Protein AF-X1HAH1-F1 (afdb_monomer_lite)

pLDDT: mean 91.0, std 7.07, range [55.69, 97.94]

Structure (mmCIF, N/CA/C/O backbone):
data_AF-X1HAH1-F1
#
_entry.id   AF-X1HAH1-F1
#
loop_
_atom_site.group_PDB
_atom_site.id
_atom_site.type_symbol
_atom_site.label_atom_id
_atom_site.label_alt_id
_atom_site.label_comp_id
_atom_site.label_asym_id
_atom_site.label_entity_id
_atom_site.label_seq_id
_atom_site.pdbx_PDB_ins_code
_atom_site.Cartn_x
_atom_site.Cartn_y
_atom_site.Cartn_z
_atom_site.occupancy
_atom_site.B_iso_or_equiv
_atom_site.auth_seq_id
_atom_site.auth_comp_id
_atom_site.auth_asym_id
_atom_site.auth_atom_id
_atom_site.pdbx_PDB_model_num
ATOM 1 N N . ILE A 1 1 ? 8.954 17.324 -6.593 1.00 55.69 1 ILE A N 1
ATOM 2 C CA . ILE A 1 1 ? 8.876 16.887 -8.010 1.00 55.69 1 ILE A CA 1
ATOM 3 C C . ILE A 1 1 ? 10.291 16.547 -8.449 1.00 55.69 1 ILE A C 1
ATOM 5 O O . ILE A 1 1 ? 11.176 17.357 -8.204 1.00 55.69 1 ILE A O 1
ATOM 9 N N . ASP A 1 2 ? 10.508 15.362 -9.018 1.00 76.88 2 ASP A N 1
ATOM 10 C CA . ASP A 1 2 ? 11.816 14.942 -9.536 1.00 76.88 2 ASP A CA 1
ATOM 11 C C . ASP A 1 2 ? 12.153 15.734 -10.814 1.00 76.88 2 ASP A C 1
ATOM 13 O O . ASP A 1 2 ? 11.406 15.699 -11.796 1.00 76.88 2 ASP A O 1
ATOM 17 N N . LEU A 1 3 ? 13.247 16.500 -10.778 1.00 85.75 3 LEU A N 1
ATOM 18 C CA . LEU A 1 3 ? 13.648 17.396 -11.869 1.00 85.75 3 LEU A CA 1
ATOM 19 C C . LEU A 1 3 ? 14.076 16.631 -13.127 1.00 85.75 3 LEU A C 1
ATOM 21 O O . LEU A 1 3 ? 13.817 17.092 -14.240 1.00 85.75 3 LEU A O 1
ATOM 25 N N . ILE A 1 4 ? 14.696 15.463 -12.957 1.00 85.19 4 ILE A N 1
ATOM 26 C CA . ILE A 1 4 ? 15.194 14.632 -14.054 1.00 85.19 4 ILE A CA 1
ATOM 27 C C . ILE A 1 4 ? 14.008 13.978 -14.761 1.00 85.19 4 ILE A C 1
ATOM 29 O O . ILE A 1 4 ? 13.881 14.078 -15.983 1.00 85.19 4 ILE A O 1
ATOM 33 N N . ALA A 1 5 ? 13.083 13.391 -13.999 1.00 84.69 5 ALA A N 1
ATOM 34 C CA . ALA A 1 5 ? 11.843 12.852 -14.549 1.00 84.69 5 ALA A CA 1
ATOM 35 C C . ALA A 1 5 ? 11.039 13.944 -15.277 1.00 84.69 5 ALA A C 1
ATOM 37 O O . ALA A 1 5 ? 10.565 13.736 -16.395 1.00 84.69 5 ALA A O 1
ATOM 38 N N . GLY A 1 6 ? 10.952 15.143 -14.688 1.00 88.94 6 GLY A N 1
ATOM 39 C CA . GLY A 1 6 ? 10.300 16.297 -15.306 1.00 88.94 6 GLY A CA 1
ATOM 40 C C . GLY A 1 6 ? 10.924 16.708 -16.645 1.00 88.94 6 GLY A C 1
ATOM 41 O O . GLY A 1 6 ? 10.192 17.049 -17.576 1.00 88.94 6 GLY A O 1
ATOM 42 N N . ALA A 1 7 ? 12.253 16.645 -16.776 1.00 93.56 7 ALA A N 1
ATOM 43 C CA . ALA A 1 7 ? 12.943 16.929 -18.033 1.00 93.56 7 ALA A CA 1
ATOM 44 C C . ALA A 1 7 ? 12.584 15.911 -19.127 1.00 93.56 7 ALA A C 1
ATOM 46 O O . ALA A 1 7 ? 12.219 16.313 -20.230 1.00 93.56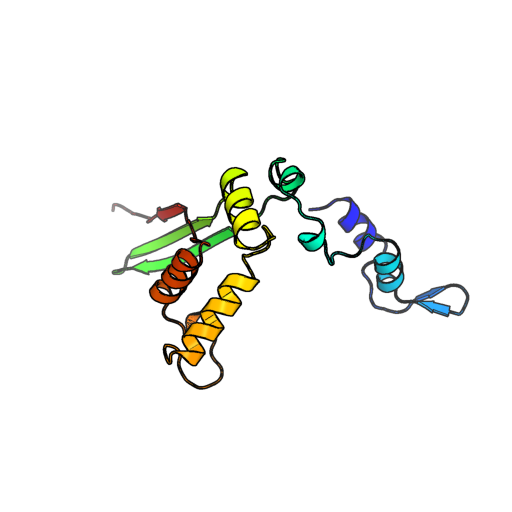 7 ALA A O 1
ATOM 47 N N . PHE A 1 8 ? 12.601 14.607 -18.824 1.00 92.94 8 PHE A N 1
ATOM 48 C CA . PHE A 1 8 ? 12.214 13.568 -19.788 1.00 92.94 8 PHE A CA 1
ATOM 49 C C . PHE A 1 8 ? 10.765 13.708 -20.258 1.00 92.94 8 PHE A C 1
ATOM 51 O O . PHE A 1 8 ? 10.491 13.599 -21.455 1.00 92.94 8 PHE A O 1
ATOM 58 N N . VAL A 1 9 ? 9.846 14.021 -19.341 1.00 92.00 9 VAL A N 1
ATOM 59 C CA . VAL A 1 9 ? 8.446 14.300 -19.686 1.00 92.00 9 VAL A CA 1
ATOM 60 C C . VAL A 1 9 ? 8.355 15.495 -20.637 1.00 92.00 9 VAL A C 1
ATOM 62 O O . VAL A 1 9 ? 7.726 15.386 -21.688 1.00 92.00 9 VAL A O 1
ATOM 65 N N . LYS A 1 10 ? 9.023 16.614 -20.319 1.00 94.94 10 LYS A N 1
ATOM 66 C CA . LYS A 1 10 ? 9.019 17.825 -21.161 1.00 94.94 10 LYS A CA 1
ATOM 67 C C . LYS A 1 10 ? 9.643 17.606 -22.540 1.00 94.94 10 LYS A C 1
ATOM 69 O O . LYS A 1 10 ? 9.200 18.221 -23.501 1.00 94.94 10 LYS A O 1
ATOM 74 N N . MET A 1 11 ? 10.631 16.720 -22.647 1.00 94.31 11 MET A N 1
ATOM 75 C CA . MET A 1 11 ? 11.241 16.325 -23.921 1.00 94.31 11 MET A CA 1
ATOM 76 C C . MET A 1 11 ? 10.383 15.334 -24.731 1.00 94.31 11 MET A C 1
ATOM 78 O O . MET A 1 11 ? 10.777 14.944 -25.825 1.00 94.31 11 MET A O 1
ATOM 82 N N . GLY A 1 12 ? 9.224 14.906 -24.218 1.00 95.00 12 GLY A N 1
ATOM 83 C CA . GLY A 1 12 ? 8.310 13.996 -24.913 1.00 95.00 12 GLY A CA 1
ATOM 84 C C . GLY A 1 12 ? 8.624 12.509 -24.732 1.00 95.00 12 GLY A C 1
ATOM 85 O O . GLY A 1 12 ? 7.908 11.672 -25.280 1.00 95.00 12 GLY A O 1
ATOM 86 N N . PHE A 1 13 ? 9.624 12.152 -23.919 1.00 95.56 13 PHE A N 1
ATOM 87 C CA . PHE A 1 13 ? 9.992 10.753 -23.662 1.00 95.56 13 PHE A CA 1
ATOM 88 C C . PHE A 1 13 ? 8.957 9.984 -22.835 1.00 95.56 13 PHE A C 1
ATOM 90 O O . PHE A 1 13 ? 9.015 8.765 -22.777 1.00 95.56 13 PHE A O 1
ATOM 97 N N . ALA A 1 14 ? 7.981 10.665 -22.231 1.00 93.81 14 ALA A N 1
ATOM 98 C CA . ALA A 1 14 ? 6.855 10.013 -21.563 1.00 93.81 14 ALA A CA 1
ATOM 99 C C . ALA A 1 14 ? 5.694 9.649 -22.514 1.00 93.81 14 ALA A C 1
ATOM 101 O O . ALA A 1 14 ? 4.683 9.104 -22.076 1.00 93.81 14 ALA A O 1
ATOM 102 N N . SER A 1 15 ? 5.797 9.976 -23.807 1.00 96.12 15 SER A N 1
ATOM 103 C CA . SER A 1 15 ? 4.736 9.721 -24.785 1.00 96.12 15 SER A CA 1
ATOM 104 C C . SER A 1 15 ? 4.696 8.255 -25.218 1.00 96.12 15 SER A C 1
ATOM 106 O O . SER A 1 15 ? 5.711 7.691 -25.626 1.00 96.12 15 SER A O 1
ATOM 108 N N . SER A 1 16 ? 3.493 7.675 -25.234 1.00 96.56 16 SER A N 1
ATOM 109 C CA . SER A 1 16 ? 3.202 6.384 -25.872 1.00 96.56 16 SER A CA 1
ATOM 110 C C . SER A 1 16 ? 2.842 6.502 -27.358 1.00 96.56 16 SER A C 1
ATOM 112 O O . SER A 1 16 ? 2.688 5.490 -28.037 1.00 96.56 16 SER A O 1
ATOM 114 N N . LYS A 1 17 ? 2.698 7.723 -27.894 1.00 97.69 17 LYS A N 1
ATOM 115 C CA . LYS A 1 17 ? 2.373 7.932 -29.311 1.00 97.69 17 LYS A CA 1
ATOM 116 C C . LYS A 1 17 ? 3.605 7.653 -30.180 1.00 97.69 17 LYS A C 1
ATOM 118 O O . LYS A 1 17 ? 4.629 8.305 -29.956 1.00 97.69 17 LYS A O 1
ATOM 123 N N . PRO A 1 18 ? 3.515 6.757 -31.182 1.00 97.25 18 PRO A N 1
ATOM 124 C CA . PRO A 1 18 ? 4.636 6.475 -32.067 1.00 97.25 18 PRO A CA 1
ATOM 125 C C . PRO A 1 18 ? 5.060 7.704 -32.874 1.00 97.25 18 PRO A C 1
ATOM 127 O O . PRO A 1 18 ? 4.229 8.375 -33.489 1.00 97.25 18 PRO A O 1
ATOM 130 N N . ILE A 1 19 ? 6.364 7.955 -32.919 1.00 97.19 19 ILE A N 1
ATOM 131 C CA . ILE A 1 19 ? 6.998 8.951 -33.785 1.00 97.19 19 ILE A CA 1
ATOM 132 C C . ILE A 1 19 ? 7.830 8.247 -34.854 1.00 97.19 19 ILE A C 1
ATOM 134 O O . ILE A 1 19 ? 8.228 7.095 -34.684 1.00 97.19 19 ILE A O 1
ATOM 138 N N . ASP A 1 20 ? 8.060 8.922 -35.978 1.00 97.50 20 ASP A N 1
ATOM 139 C CA . ASP A 1 20 ? 8.979 8.423 -36.997 1.00 97.50 20 ASP A CA 1
ATOM 140 C C . ASP A 1 20 ? 10.419 8.776 -36.618 1.00 97.50 20 ASP A C 1
ATOM 142 O O . ASP A 1 20 ? 10.745 9.946 -36.414 1.00 97.50 20 ASP A O 1
ATOM 146 N N . VAL A 1 21 ? 11.274 7.762 -36.521 1.00 95.75 21 VAL A N 1
ATOM 147 C CA . VAL A 1 21 ? 12.713 7.924 -36.340 1.00 95.75 21 VAL A CA 1
ATOM 148 C C . VAL A 1 21 ? 13.401 7.175 -37.471 1.00 95.75 21 VAL A C 1
ATOM 150 O O . VAL A 1 21 ? 13.607 5.966 -37.395 1.00 95.75 21 VAL A O 1
ATOM 153 N N . LYS A 1 22 ? 13.755 7.904 -38.536 1.00 95.12 22 LYS A N 1
ATOM 154 C CA . LYS A 1 22 ? 14.421 7.356 -39.733 1.00 95.12 22 LYS A CA 1
ATOM 155 C C . LYS A 1 22 ? 13.611 6.231 -40.406 1.00 95.12 22 LYS A C 1
ATOM 157 O O . LYS A 1 22 ? 14.171 5.204 -40.776 1.00 95.12 22 LYS A O 1
ATOM 162 N N . GLY A 1 23 ? 12.297 6.411 -40.546 1.00 96.12 23 GLY A N 1
ATOM 163 C CA . GLY A 1 23 ? 11.390 5.448 -41.179 1.00 96.12 23 GLY A CA 1
ATOM 164 C C . GLY A 1 23 ? 10.906 4.322 -40.261 1.00 96.12 23 GLY A C 1
ATOM 165 O O . GLY A 1 23 ? 10.121 3.479 -40.692 1.00 96.12 23 GLY A O 1
ATOM 166 N N . VAL A 1 24 ? 11.343 4.297 -38.997 1.00 97.38 24 VAL A N 1
ATOM 167 C CA . VAL A 1 24 ? 10.886 3.330 -37.992 1.00 97.38 24 VAL A CA 1
ATOM 168 C C . VAL A 1 24 ? 9.951 4.024 -37.009 1.00 97.38 24 VAL A C 1
ATOM 170 O O . VAL A 1 24 ? 10.288 5.063 -36.441 1.00 97.38 24 VAL A O 1
ATOM 173 N N . LYS A 1 25 ? 8.769 3.443 -36.785 1.00 97.62 25 LYS A N 1
ATOM 174 C CA . LYS A 1 25 ? 7.823 3.919 -35.770 1.00 97.62 25 LYS A CA 1
ATOM 175 C C . LYS A 1 25 ? 8.272 3.464 -34.385 1.00 97.62 25 LYS A C 1
ATOM 177 O O . LYS A 1 25 ? 8.359 2.267 -34.134 1.00 97.62 25 LYS A O 1
ATOM 182 N N . VAL A 1 26 ? 8.526 4.414 -33.490 1.00 97.19 26 VAL A N 1
ATOM 183 C CA . VAL A 1 26 ? 8.987 4.153 -32.119 1.00 97.19 26 VAL A CA 1
ATOM 184 C C . VAL A 1 26 ? 8.162 4.977 -31.139 1.00 97.19 26 VAL A C 1
ATOM 186 O O . VAL A 1 26 ? 7.966 6.172 -31.360 1.00 97.19 26 VAL A O 1
ATOM 189 N N . ALA A 1 27 ? 7.688 4.371 -30.050 1.00 97.94 27 ALA A N 1
ATOM 190 C CA . ALA A 1 27 ? 7.117 5.122 -28.937 1.00 97.94 27 ALA A CA 1
ATOM 191 C C . ALA A 1 27 ? 8.258 5.624 -28.027 1.00 97.94 27 ALA A C 1
ATOM 193 O O . ALA A 1 27 ? 9.055 4.811 -27.553 1.00 97.94 27 ALA A O 1
ATOM 194 N N . PRO A 1 28 ? 8.376 6.941 -27.765 1.00 97.06 28 PRO A N 1
ATOM 195 C CA . PRO A 1 28 ? 9.461 7.484 -26.943 1.00 97.06 28 PRO A CA 1
ATOM 196 C C . PRO A 1 28 ? 9.579 6.855 -25.548 1.00 97.06 28 PRO A C 1
ATOM 198 O O . PRO A 1 28 ? 10.693 6.678 -25.049 1.00 97.06 28 PRO A O 1
ATOM 201 N N . ILE A 1 29 ? 8.449 6.466 -24.948 1.00 95.25 29 ILE A N 1
ATOM 202 C CA . ILE A 1 29 ? 8.426 5.782 -23.651 1.00 95.25 29 ILE A CA 1
ATOM 203 C C . ILE A 1 29 ? 9.165 4.443 -23.675 1.00 95.25 29 ILE A C 1
ATOM 205 O O . ILE A 1 29 ? 9.878 4.138 -22.723 1.00 95.25 29 ILE A O 1
ATOM 209 N N . ASP A 1 30 ? 9.092 3.680 -24.766 1.00 95.00 30 ASP A N 1
ATOM 210 C CA . ASP A 1 30 ? 9.762 2.378 -24.860 1.00 95.00 30 ASP A CA 1
ATOM 211 C C . ASP A 1 30 ? 11.285 2.545 -24.855 1.00 95.00 30 ASP A C 1
ATOM 213 O O . ASP A 1 30 ? 12.010 1.778 -24.217 1.00 95.00 30 ASP A O 1
ATOM 217 N N . VAL A 1 31 ? 11.776 3.601 -25.513 1.00 93.75 31 VAL A N 1
ATOM 218 C CA . VAL A 1 31 ? 13.199 3.962 -25.501 1.00 93.75 31 VAL A CA 1
ATOM 219 C C . VAL A 1 31 ? 13.628 4.360 -24.096 1.00 93.75 31 VAL A C 1
ATOM 221 O O . VAL A 1 31 ? 14.625 3.841 -23.596 1.00 93.75 31 VAL A O 1
ATOM 224 N N . LEU A 1 32 ? 12.871 5.242 -23.434 1.00 92.50 32 LEU A N 1
ATOM 225 C CA . LEU A 1 32 ? 13.187 5.668 -22.071 1.00 92.50 32 LEU A CA 1
ATOM 226 C C . LEU A 1 32 ? 13.231 4.471 -21.116 1.00 92.50 32 LEU A C 1
ATOM 228 O O . LEU A 1 32 ? 14.213 4.305 -20.394 1.00 92.50 32 LEU A O 1
ATOM 232 N N . MET A 1 33 ? 12.216 3.605 -21.158 1.00 90.81 33 MET A N 1
ATOM 233 C CA . MET A 1 33 ? 12.136 2.415 -20.309 1.00 90.81 33 MET A CA 1
ATOM 234 C C . MET A 1 33 ? 13.279 1.428 -20.568 1.00 90.81 33 MET A C 1
ATOM 236 O O . MET A 1 33 ? 13.678 0.707 -19.655 1.00 90.81 33 MET A O 1
ATOM 240 N N . LYS A 1 34 ? 13.858 1.407 -21.775 1.00 91.06 34 LYS A N 1
ATOM 241 C CA . LYS A 1 34 ? 15.041 0.589 -22.073 1.00 91.06 34 LYS A CA 1
ATOM 242 C C . LYS A 1 34 ? 16.345 1.175 -21.522 1.00 91.06 34 LYS A C 1
ATOM 244 O O . LYS A 1 34 ? 17.275 0.413 -21.268 1.00 91.06 34 LYS A O 1
ATOM 249 N N . LEU A 1 35 ? 16.418 2.496 -21.359 1.00 89.94 35 LEU A N 1
ATOM 250 C CA . LEU A 1 35 ? 17.607 3.206 -20.878 1.00 89.94 35 LEU A CA 1
ATOM 251 C C . LEU A 1 35 ? 17.665 3.316 -19.350 1.00 89.94 35 LEU A C 1
ATOM 253 O O . LEU A 1 35 ? 18.754 3.323 -18.780 1.00 89.94 35 LEU A O 1
ATOM 257 N N . VAL A 1 36 ? 16.515 3.428 -18.681 1.00 86.62 36 VAL A N 1
ATOM 258 C CA . VAL A 1 36 ? 16.461 3.556 -17.218 1.00 86.62 36 VAL A CA 1
ATOM 259 C C . VAL A 1 36 ? 16.604 2.203 -16.525 1.00 86.62 36 VAL A C 1
ATOM 261 O O . VAL A 1 36 ? 16.245 1.153 -17.063 1.00 86.62 36 VAL A O 1
ATOM 264 N N . ARG A 1 37 ? 17.095 2.225 -15.278 1.00 82.06 37 ARG A N 1
ATOM 265 C CA . ARG A 1 37 ? 17.076 1.041 -14.414 1.00 82.06 37 ARG A CA 1
ATOM 266 C C . ARG A 1 37 ? 15.628 0.580 -14.247 1.00 82.06 37 ARG A C 1
ATOM 268 O O . ARG A 1 37 ? 14.777 1.353 -13.813 1.00 82.06 37 ARG A O 1
ATOM 275 N N . GLN A 1 38 ? 15.371 -0.685 -14.565 1.00 78.69 38 GLN A N 1
ATOM 276 C CA . GLN A 1 38 ? 14.057 -1.285 -14.371 1.00 78.69 38 GLN A CA 1
ATOM 277 C C . GLN A 1 38 ? 13.683 -1.247 -12.880 1.00 78.69 38 GLN A C 1
ATOM 279 O O . GLN A 1 38 ? 14.524 -1.578 -12.040 1.00 78.69 38 GLN A O 1
ATOM 284 N N . PRO A 1 39 ? 12.449 -0.845 -12.528 1.00 71.06 39 PRO A N 1
ATOM 285 C CA . PRO A 1 39 ? 12.036 -0.673 -11.135 1.00 71.06 39 PRO A CA 1
ATOM 286 C C . PRO A 1 39 ? 11.741 -1.999 -10.413 1.00 71.06 39 PRO A C 1
ATOM 288 O O . PRO A 1 39 ? 11.227 -1.981 -9.297 1.00 71.06 39 PRO A O 1
ATOM 291 N N . VAL A 1 40 ? 12.032 -3.141 -11.038 1.00 69.94 40 VAL A N 1
ATOM 292 C CA . VAL A 1 40 ? 11.757 -4.476 -10.498 1.00 69.94 40 VAL A CA 1
ATOM 293 C C . VAL A 1 40 ? 12.919 -4.979 -9.639 1.00 69.94 40 VAL A C 1
ATOM 295 O O . VAL A 1 40 ? 14.041 -4.481 -9.724 1.00 69.94 40 VAL A O 1
ATOM 298 N N . ASP A 1 41 ? 12.630 -5.962 -8.789 1.00 75.06 41 ASP A N 1
ATOM 299 C CA . ASP A 1 41 ? 13.613 -6.773 -8.061 1.00 75.06 41 ASP A CA 1
ATOM 300 C C . ASP A 1 41 ? 14.482 -6.055 -7.023 1.00 75.06 41 ASP A C 1
ATOM 302 O O . ASP A 1 41 ? 15.347 -6.673 -6.405 1.00 75.06 41 ASP A O 1
ATOM 306 N N . THR A 1 42 ? 14.237 -4.773 -6.737 1.00 75.38 42 THR A N 1
ATOM 307 C CA . THR A 1 42 ? 15.015 -4.055 -5.712 1.00 75.38 42 THR A CA 1
ATOM 308 C C . THR A 1 42 ? 14.915 -4.721 -4.341 1.00 75.38 42 THR A C 1
ATOM 310 O O . THR A 1 42 ? 15.895 -4.728 -3.600 1.00 75.38 42 THR A O 1
ATOM 313 N N . PHE A 1 43 ? 13.774 -5.343 -4.033 1.00 79.56 43 PHE A N 1
ATOM 314 C CA . PHE A 1 43 ? 13.574 -6.086 -2.790 1.00 79.56 43 PHE A CA 1
ATOM 315 C C . PHE A 1 43 ? 14.413 -7.376 -2.714 1.00 79.56 43 PHE A C 1
ATOM 317 O O . PHE A 1 43 ? 14.800 -7.768 -1.620 1.00 79.56 43 PHE A O 1
ATOM 324 N N . PHE A 1 44 ? 14.766 -8.001 -3.847 1.00 82.38 44 PHE A N 1
ATOM 325 C CA . PHE A 1 44 ? 15.676 -9.158 -3.874 1.00 82.38 44 PHE A CA 1
ATOM 326 C C . PHE A 1 44 ? 17.133 -8.774 -3.591 1.00 82.38 44 PHE A C 1
ATOM 328 O O . PHE A 1 44 ? 17.948 -9.635 -3.273 1.00 82.38 44 PHE A O 1
ATOM 335 N N . THR A 1 45 ? 17.472 -7.488 -3.717 1.00 85.56 45 THR A N 1
ATOM 336 C CA . THR A 1 45 ? 18.829 -6.977 -3.463 1.00 85.56 45 THR A CA 1
ATOM 337 C C . THR A 1 45 ? 19.022 -6.433 -2.047 1.00 85.56 45 THR A C 1
ATOM 339 O O . THR A 1 45 ? 20.111 -5.967 -1.711 1.00 85.56 45 THR A O 1
ATOM 342 N N . GLU A 1 46 ? 17.981 -6.470 -1.212 1.00 89.25 46 GLU A N 1
ATOM 343 C CA . GLU A 1 46 ? 18.073 -6.053 0.184 1.00 89.25 46 GLU A CA 1
ATOM 344 C C . GLU A 1 46 ? 18.953 -7.024 0.986 1.00 89.25 46 GLU A C 1
ATOM 346 O O . GLU A 1 46 ? 18.899 -8.239 0.824 1.00 89.25 46 GLU A O 1
ATOM 351 N N . THR A 1 47 ? 19.766 -6.475 1.884 1.00 91.50 47 THR A N 1
ATOM 352 C CA . THR A 1 47 ? 20.573 -7.217 2.856 1.00 91.50 47 THR A CA 1
ATOM 353 C C . THR A 1 47 ? 20.452 -6.553 4.223 1.00 91.50 47 THR A C 1
ATOM 355 O O . THR A 1 47 ? 20.094 -5.377 4.320 1.00 91.50 47 THR A O 1
ATOM 358 N N . GLU A 1 48 ? 20.837 -7.241 5.302 1.00 92.50 48 GLU A N 1
ATOM 359 C CA . GLU A 1 48 ? 20.895 -6.586 6.619 1.00 92.50 48 GLU A CA 1
ATOM 360 C C . GLU A 1 48 ? 21.781 -5.331 6.614 1.00 92.50 48 GLU A C 1
ATOM 362 O O . GLU A 1 48 ? 21.482 -4.372 7.323 1.00 92.50 48 GLU A O 1
ATOM 367 N N . ALA A 1 49 ? 22.874 -5.331 5.844 1.00 91.75 49 ALA A N 1
ATOM 368 C CA . ALA A 1 49 ? 23.787 -4.196 5.765 1.00 91.75 49 ALA A CA 1
ATOM 369 C C . ALA A 1 49 ? 23.127 -2.991 5.085 1.00 91.75 49 ALA A C 1
ATOM 371 O O . ALA A 1 49 ? 23.216 -1.880 5.599 1.00 91.75 49 ALA A O 1
ATOM 372 N N . THR A 1 50 ? 22.415 -3.207 3.975 1.00 89.62 50 THR A N 1
ATOM 373 C CA . THR A 1 50 ? 21.738 -2.123 3.248 1.00 89.62 50 THR A CA 1
ATOM 374 C C . THR A 1 50 ? 20.534 -1.587 4.016 1.00 89.62 50 THR A C 1
ATOM 376 O O . THR A 1 50 ? 20.298 -0.387 4.007 1.00 89.62 50 THR A O 1
ATOM 379 N N . VAL A 1 51 ? 19.799 -2.450 4.726 1.00 89.88 51 VAL A N 1
ATOM 380 C CA . VAL A 1 51 ? 18.628 -2.057 5.530 1.00 89.88 51 VAL A CA 1
ATOM 381 C C . VAL A 1 51 ? 19.014 -1.222 6.758 1.00 89.88 51 VAL A C 1
ATOM 383 O O . VAL A 1 51 ? 18.209 -0.427 7.238 1.00 89.88 51 VAL A O 1
ATOM 386 N N . LYS A 1 52 ? 20.246 -1.375 7.263 1.00 89.69 52 LYS A N 1
ATOM 387 C CA . LYS A 1 52 ? 20.779 -0.571 8.376 1.00 89.69 52 LYS A CA 1
ATOM 388 C C . LYS A 1 52 ? 21.173 0.850 7.969 1.00 89.69 52 LYS A C 1
ATOM 390 O O . LYS A 1 52 ? 21.380 1.691 8.842 1.00 89.69 52 LYS A O 1
ATOM 395 N N . LEU A 1 53 ? 21.302 1.122 6.673 1.00 87.00 53 LEU A N 1
ATOM 396 C CA . LEU A 1 53 ? 21.590 2.464 6.187 1.00 87.00 53 LEU A CA 1
ATOM 397 C C . LEU A 1 53 ? 20.306 3.305 6.196 1.00 87.00 53 LEU A C 1
ATOM 399 O O . LEU A 1 53 ? 19.221 2.767 5.956 1.00 87.00 53 LEU A O 1
ATOM 403 N N . PRO A 1 54 ? 20.399 4.623 6.448 1.00 80.19 54 PRO A N 1
ATOM 404 C CA . PRO A 1 54 ? 19.278 5.524 6.223 1.00 80.19 54 PRO A CA 1
ATOM 405 C C . PRO A 1 54 ? 18.755 5.346 4.797 1.00 80.19 54 PRO A C 1
ATOM 407 O O . PRO A 1 54 ? 19.530 5.398 3.841 1.00 80.19 54 PRO A O 1
ATOM 410 N N . SER A 1 55 ? 17.451 5.110 4.655 1.00 74.25 55 SER A N 1
ATOM 411 C CA . SER A 1 55 ? 16.859 4.960 3.329 1.00 74.25 55 SER A CA 1
ATOM 412 C C . SER A 1 55 ? 16.945 6.283 2.569 1.00 74.25 55 SER A C 1
ATOM 414 O O . SER A 1 55 ? 16.617 7.342 3.102 1.00 74.25 55 SER A O 1
ATOM 416 N N . ASP A 1 56 ? 17.332 6.205 1.300 1.00 73.12 56 ASP A N 1
ATOM 417 C CA . ASP A 1 56 ? 17.204 7.288 0.324 1.00 73.12 56 ASP A CA 1
ATOM 418 C C . ASP A 1 56 ? 15.735 7.552 -0.064 1.00 73.12 56 ASP A C 1
ATOM 420 O O . ASP A 1 56 ? 15.431 8.516 -0.768 1.00 73.12 56 ASP A O 1
ATOM 424 N N . ARG A 1 57 ? 14.809 6.707 0.412 1.00 69.94 57 ARG A N 1
ATOM 425 C CA . ARG A 1 57 ? 13.373 6.771 0.150 1.00 69.94 57 ARG A CA 1
ATOM 426 C C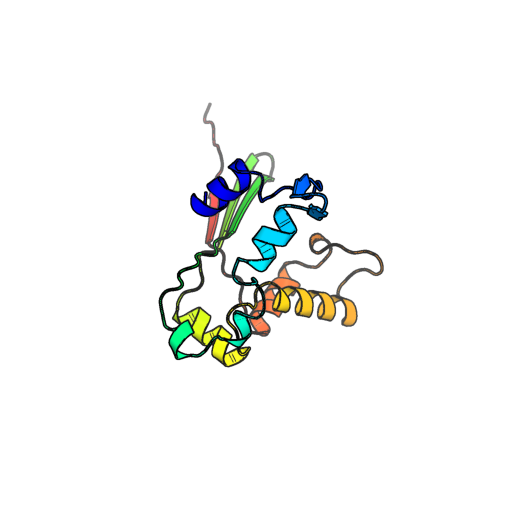 . ARG A 1 57 ? 12.602 7.007 1.439 1.00 69.94 57 ARG A C 1
ATOM 428 O O . ARG A 1 57 ? 12.658 6.240 2.397 1.00 69.94 57 ARG A O 1
ATOM 435 N N . VAL A 1 58 ? 11.801 8.063 1.430 1.00 76.12 58 VAL A N 1
ATOM 436 C CA . VAL A 1 58 ? 10.925 8.425 2.543 1.00 76.12 58 VAL A CA 1
ATOM 437 C C . VAL A 1 58 ? 9.492 8.093 2.146 1.00 76.12 58 VAL A C 1
ATOM 439 O O . VAL A 1 58 ? 8.915 8.745 1.280 1.00 76.12 58 VAL A O 1
ATOM 442 N N . HIS A 1 59 ? 8.912 7.077 2.785 1.00 80.00 59 HIS A N 1
ATOM 443 C CA . HIS A 1 59 ? 7.504 6.724 2.613 1.00 80.00 59 HIS A CA 1
ATOM 444 C C . HIS A 1 59 ? 6.704 7.176 3.832 1.00 80.00 59 HIS A C 1
ATOM 446 O O . HIS A 1 59 ? 6.733 6.530 4.880 1.00 80.00 59 HIS A O 1
ATOM 452 N N . SER A 1 60 ? 5.980 8.280 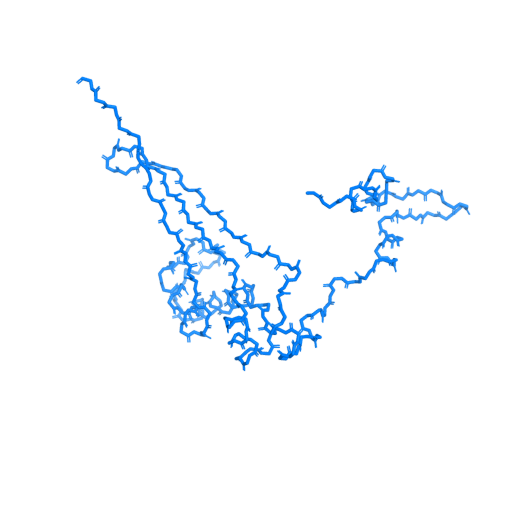3.682 1.00 87.06 60 SER A N 1
ATOM 453 C CA . SER A 1 60 ? 4.983 8.743 4.642 1.00 87.06 60 SER A CA 1
ATOM 454 C C . SER A 1 60 ? 3.586 8.657 4.036 1.00 87.06 60 SER A C 1
ATOM 456 O O . SER A 1 60 ? 3.406 8.702 2.820 1.00 87.06 60 SER A O 1
ATOM 458 N N . MET A 1 61 ? 2.588 8.506 4.899 1.00 91.50 61 MET A N 1
ATOM 459 C CA . MET A 1 61 ? 1.182 8.551 4.515 1.00 91.50 61 MET A CA 1
ATOM 460 C C . MET A 1 61 ? 0.465 9.502 5.459 1.00 91.50 61 MET A C 1
ATOM 462 O O . MET A 1 61 ? 0.673 9.433 6.668 1.00 91.50 61 MET A O 1
ATOM 466 N N . VAL A 1 62 ? -0.371 10.374 4.908 1.00 94.94 62 VAL A N 1
ATOM 467 C CA . VAL A 1 62 ? -1.257 11.248 5.677 1.00 94.94 62 VAL A CA 1
ATOM 468 C C . VAL A 1 62 ? -2.670 11.022 5.165 1.00 94.94 62 VAL A C 1
ATOM 470 O O . VAL A 1 62 ? -2.903 11.056 3.959 1.00 94.94 62 VAL A O 1
ATOM 473 N N . ILE A 1 63 ? -3.590 10.752 6.082 1.00 95.62 63 ILE A N 1
ATOM 474 C CA . ILE A 1 63 ? -5.010 10.560 5.812 1.00 95.62 63 ILE A CA 1
ATOM 475 C C . ILE A 1 63 ? -5.743 11.671 6.551 1.00 95.62 63 ILE A C 1
ATOM 477 O O . ILE A 1 63 ? -5.683 11.749 7.777 1.00 95.62 63 ILE A O 1
ATOM 481 N N . GLU A 1 64 ? -6.430 12.530 5.808 1.00 97.25 64 GLU A N 1
ATOM 482 C CA . GLU A 1 64 ? -7.266 13.585 6.369 1.00 97.25 64 GLU A CA 1
ATOM 483 C C . GLU A 1 64 ? -8.733 13.231 6.144 1.00 97.25 64 GLU A C 1
ATOM 485 O O . GLU A 1 64 ? -9.176 13.061 5.010 1.00 97.25 64 GLU A O 1
ATOM 490 N N . VAL A 1 65 ? -9.493 13.136 7.232 1.00 96.12 65 VAL A N 1
ATOM 491 C CA . VAL A 1 65 ? -10.930 12.867 7.209 1.00 96.12 65 VAL A CA 1
ATOM 492 C C . VAL A 1 65 ? -11.638 14.069 7.809 1.00 96.12 65 VAL A C 1
ATOM 494 O O . VAL A 1 65 ? -11.392 14.428 8.959 1.00 96.12 65 VAL A O 1
ATOM 497 N N . LYS A 1 66 ? -12.510 14.702 7.027 1.00 96.31 66 LYS A N 1
ATOM 498 C CA . LYS A 1 66 ? -13.407 15.765 7.490 1.00 96.31 66 LYS A CA 1
ATOM 499 C C . LYS A 1 66 ? -14.828 15.226 7.531 1.00 96.31 66 LYS A C 1
ATOM 501 O O . LYS A 1 66 ? -15.244 14.538 6.602 1.00 96.31 66 LYS A O 1
ATOM 506 N N . GLY A 1 67 ? -15.562 15.549 8.584 1.00 94.12 67 GLY A N 1
ATOM 507 C CA . GLY A 1 67 ? -16.960 15.165 8.730 1.00 94.12 67 GLY A CA 1
ATOM 508 C C . GLY A 1 67 ? -17.586 15.814 9.954 1.00 94.12 67 GLY A C 1
ATOM 509 O O . GLY A 1 67 ? -16.976 16.680 10.573 1.00 94.12 67 GLY A O 1
ATOM 510 N N . ALA A 1 68 ? -18.780 15.360 10.319 1.00 93.12 68 ALA A N 1
ATOM 511 C CA . ALA A 1 68 ? -19.475 15.816 11.514 1.00 93.12 68 ALA A CA 1
ATOM 512 C C . ALA A 1 68 ? -19.569 14.687 12.545 1.00 93.12 68 ALA A C 1
ATOM 514 O O . ALA A 1 68 ? -19.845 13.534 12.202 1.00 93.12 68 ALA A O 1
ATOM 515 N N . LYS A 1 69 ? -19.371 15.014 13.822 1.00 90.50 69 LYS A N 1
ATOM 516 C CA . LYS A 1 69 ? -19.570 14.094 14.945 1.00 90.50 69 LYS A CA 1
ATOM 517 C C . LYS A 1 69 ? -20.395 14.794 16.011 1.00 90.50 69 LYS A C 1
ATOM 519 O O . LYS A 1 69 ? -19.998 15.836 16.513 1.00 90.50 69 LYS A O 1
ATOM 524 N N . SER A 1 70 ? -21.547 14.217 16.348 1.00 89.94 70 SER A N 1
ATOM 525 C CA . SER A 1 70 ? -22.494 14.811 17.306 1.00 89.94 70 SER A CA 1
ATOM 526 C C . SER A 1 70 ? -22.934 16.240 16.941 1.00 89.94 70 SER A C 1
ATOM 528 O O . SER A 1 70 ? -23.158 17.057 17.824 1.00 89.94 70 SER A O 1
ATOM 530 N N . GLY A 1 71 ? -23.055 16.539 15.642 1.00 88.25 71 GLY A N 1
ATOM 531 C CA . GLY A 1 71 ? -23.469 17.856 15.140 1.00 88.25 71 GLY A CA 1
ATOM 532 C C . GLY A 1 71 ? -22.348 18.895 15.026 1.00 88.25 71 GLY A C 1
ATOM 533 O O . GLY A 1 71 ? -22.604 19.980 14.520 1.00 88.25 71 GLY A O 1
ATOM 534 N N . GLU A 1 72 ? -21.122 18.567 15.442 1.00 89.38 72 GLU A N 1
ATOM 535 C CA . GLU A 1 72 ? -19.954 19.445 15.321 1.00 89.38 72 GLU A CA 1
ATOM 536 C C . GLU A 1 72 ? -19.050 19.006 14.169 1.00 89.38 72 GLU A C 1
ATOM 538 O O . GLU A 1 72 ? -18.780 17.809 14.006 1.00 89.38 72 GLU A O 1
ATOM 543 N N . ASP A 1 73 ? -18.524 19.974 13.419 1.00 93.56 73 ASP A N 1
ATOM 544 C CA . ASP A 1 73 ? -17.498 19.723 12.414 1.00 93.56 73 ASP A CA 1
ATOM 545 C C . ASP A 1 73 ? -16.190 19.274 13.078 1.00 93.56 73 ASP A C 1
ATOM 547 O O . ASP A 1 73 ? -15.656 19.895 14.003 1.00 93.56 73 ASP A O 1
ATOM 551 N N . VAL A 1 74 ? -15.650 18.166 12.581 1.00 95.88 74 VAL A N 1
ATOM 552 C CA . VAL A 1 74 ? -14.420 17.558 13.071 1.00 95.88 74 VAL A CA 1
ATOM 553 C C . VAL A 1 74 ? -13.512 17.183 11.909 1.00 95.88 74 VAL A C 1
ATOM 555 O O . VAL A 1 74 ? -13.941 16.690 10.862 1.00 95.88 74 VAL A O 1
ATOM 558 N N . LYS A 1 75 ? -12.212 17.384 12.116 1.00 96.8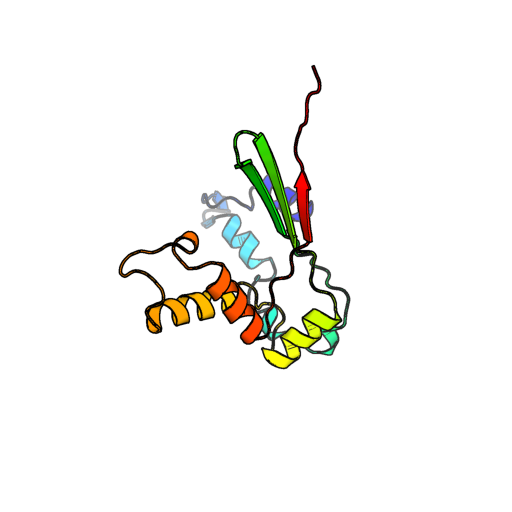1 75 LYS A N 1
ATOM 559 C CA . LYS A 1 75 ? -11.165 16.898 11.225 1.00 96.81 75 LYS A CA 1
ATOM 560 C C . LYS A 1 75 ? -10.255 15.943 11.986 1.00 96.81 75 LYS A C 1
ATOM 562 O O . LYS A 1 75 ? -9.664 16.313 12.997 1.00 96.81 75 LYS A O 1
ATOM 567 N N . TYR A 1 76 ? -10.106 14.741 11.451 1.00 96.75 76 TYR A N 1
ATOM 568 C CA . TYR A 1 76 ? -9.103 13.771 11.865 1.00 96.75 76 TYR A CA 1
ATOM 569 C C . TYR A 1 76 ? -7.952 13.775 10.864 1.00 96.75 76 TYR A C 1
ATOM 571 O O . TYR A 1 76 ? -8.167 13.771 9.654 1.00 96.75 76 TYR A O 1
ATOM 579 N N . THR A 1 77 ? -6.726 13.784 11.370 1.00 97.12 77 THR A N 1
ATOM 580 C CA . THR A 1 77 ? -5.505 13.622 10.580 1.00 97.12 77 THR A CA 1
ATOM 581 C C . THR A 1 77 ? -4.735 12.439 11.141 1.00 97.12 77 THR A C 1
ATOM 583 O O . THR A 1 77 ? -4.286 12.481 12.285 1.00 97.12 77 THR A O 1
ATOM 586 N N . LEU A 1 78 ? -4.593 11.381 10.348 1.00 95.81 78 LEU A N 1
ATOM 587 C CA . LEU A 1 78 ? -3.776 10.217 10.668 1.00 95.81 78 LEU A CA 1
ATOM 588 C C . LEU A 1 78 ? -2.491 10.287 9.852 1.00 95.81 78 LEU A C 1
ATOM 590 O O . LEU A 1 78 ? -2.524 10.254 8.625 1.00 95.81 78 LEU A O 1
ATOM 594 N N . SER A 1 79 ? -1.355 10.339 10.532 1.00 94.94 79 SER A N 1
ATOM 595 C CA . SER A 1 79 ? -0.037 10.409 9.910 1.00 94.94 79 SER A CA 1
ATOM 596 C C . SER A 1 79 ? 0.755 9.155 10.235 1.00 94.94 79 SER A C 1
ATOM 598 O O . SER A 1 79 ? 0.981 8.823 11.397 1.00 94.94 79 SER A O 1
ATOM 600 N N . ARG A 1 80 ? 1.229 8.460 9.207 1.00 91.12 80 ARG A N 1
ATOM 601 C CA . ARG A 1 80 ? 2.192 7.372 9.331 1.00 91.12 80 ARG A CA 1
ATOM 602 C C . ARG A 1 80 ? 3.555 7.880 8.893 1.00 91.12 80 ARG A C 1
ATOM 604 O O . ARG A 1 80 ? 3.777 8.158 7.713 1.00 91.12 80 ARG A O 1
ATOM 611 N N . LEU A 1 81 ? 4.459 7.990 9.859 1.00 86.50 81 LEU A N 1
ATOM 612 C CA . LEU A 1 81 ? 5.846 8.350 9.599 1.00 86.50 81 LEU A CA 1
ATOM 613 C C . LEU A 1 81 ? 6.599 7.181 8.940 1.00 86.50 81 LEU A C 1
ATOM 615 O O . LEU A 1 81 ? 6.181 6.023 9.075 1.00 86.50 81 LEU A O 1
ATOM 619 N N . PRO A 1 82 ? 7.707 7.468 8.238 1.00 84.81 82 PRO A N 1
ATOM 620 C CA . PRO A 1 82 ? 8.605 6.437 7.741 1.00 84.81 82 PRO A CA 1
ATOM 621 C C . PRO A 1 82 ? 9.026 5.481 8.857 1.00 84.81 82 PRO A C 1
ATOM 623 O O . PRO A 1 82 ? 9.198 5.880 10.011 1.00 84.81 82 PRO A O 1
ATOM 626 N N . ALA A 1 83 ? 9.196 4.207 8.509 1.00 86.50 83 ALA A N 1
ATOM 627 C CA . ALA A 1 83 ? 9.733 3.230 9.444 1.00 86.50 83 ALA A CA 1
ATOM 628 C C . ALA A 1 83 ? 11.175 3.605 9.821 1.00 86.50 83 ALA A C 1
ATOM 630 O O . ALA A 1 83 ? 11.955 4.019 8.962 1.00 86.50 83 ALA A O 1
ATOM 631 N N . THR A 1 84 ? 11.526 3.453 11.100 1.00 89.12 84 THR A N 1
ATOM 632 C CA . THR A 1 84 ? 12.914 3.626 11.544 1.00 89.12 84 THR A CA 1
ATOM 633 C C . THR A 1 84 ? 13.788 2.494 11.010 1.00 89.12 84 THR A C 1
ATOM 635 O O . THR A 1 84 ? 13.288 1.434 10.616 1.00 89.12 84 THR A O 1
ATOM 638 N N . THR A 1 85 ? 15.104 2.688 11.037 1.00 90.12 85 THR A N 1
ATOM 639 C CA . THR A 1 85 ? 16.079 1.655 10.674 1.00 90.12 85 THR A CA 1
ATOM 640 C C . THR A 1 85 ? 15.871 0.367 11.478 1.00 90.12 85 THR A C 1
ATOM 642 O O . THR A 1 85 ? 15.911 -0.727 10.919 1.00 90.12 85 THR A O 1
ATOM 645 N N . GLU A 1 86 ? 15.566 0.472 12.773 1.00 91.12 86 GLU A N 1
ATOM 646 C CA . GLU A 1 86 ? 15.287 -0.678 13.640 1.00 91.12 86 GLU A CA 1
ATOM 647 C C . GLU A 1 86 ? 14.016 -1.414 13.210 1.00 91.12 86 GLU A C 1
ATOM 649 O O . GLU A 1 86 ? 14.000 -2.645 13.158 1.00 91.12 86 GLU A O 1
ATOM 654 N N . ALA A 1 87 ? 12.955 -0.673 12.871 1.00 89.81 87 ALA A N 1
ATOM 655 C CA . ALA A 1 87 ? 11.716 -1.262 12.377 1.00 89.81 87 ALA A CA 1
ATOM 656 C C . ALA A 1 87 ? 11.937 -1.981 11.036 1.00 89.81 87 ALA A C 1
ATOM 658 O O . ALA A 1 87 ? 11.495 -3.118 10.874 1.00 89.81 87 ALA A O 1
ATOM 659 N N . ASN A 1 88 ? 12.678 -1.366 10.110 1.00 90.94 88 ASN A N 1
ATOM 660 C CA . ASN A 1 88 ? 13.030 -1.976 8.828 1.00 90.94 88 ASN A CA 1
ATOM 661 C C . ASN A 1 88 ? 13.892 -3.230 8.999 1.00 90.94 88 ASN A C 1
ATOM 663 O O . ASN A 1 88 ? 13.627 -4.238 8.347 1.00 90.94 88 ASN A O 1
ATOM 667 N N . LEU A 1 89 ? 14.868 -3.216 9.910 1.00 92.88 89 LEU A N 1
ATOM 668 C CA . LEU A 1 89 ? 15.657 -4.405 10.234 1.00 92.88 89 LEU A CA 1
ATOM 669 C C . LEU A 1 89 ? 14.775 -5.522 10.806 1.00 92.88 89 LEU A C 1
ATOM 671 O O . LEU A 1 89 ? 14.948 -6.688 10.453 1.00 92.88 89 LEU A O 1
ATOM 675 N N . GLY A 1 90 ? 13.804 -5.168 11.652 1.00 93.31 90 GLY A N 1
ATOM 676 C CA . GLY A 1 90 ? 12.795 -6.097 12.158 1.00 93.31 90 GLY A CA 1
ATOM 677 C C . GLY A 1 90 ? 11.963 -6.729 11.039 1.00 93.31 90 GLY A C 1
ATOM 678 O O . GLY A 1 90 ? 11.774 -7.945 11.034 1.00 93.31 90 GLY A O 1
ATOM 679 N N . PHE A 1 91 ? 11.515 -5.933 10.064 1.00 93.44 91 PHE A N 1
ATOM 680 C CA . PHE A 1 91 ? 10.792 -6.441 8.896 1.00 93.44 91 PHE A CA 1
ATOM 681 C C . PHE A 1 91 ? 11.668 -7.347 8.033 1.00 93.44 91 PHE A C 1
ATOM 683 O O . PHE A 1 91 ? 11.268 -8.473 7.748 1.00 93.44 91 PHE A O 1
ATOM 690 N N . TYR A 1 92 ? 12.883 -6.914 7.695 1.00 94.31 92 TYR A N 1
ATOM 691 C CA . TYR A 1 92 ? 13.802 -7.699 6.875 1.00 94.31 92 TYR A CA 1
ATOM 692 C C . TYR A 1 92 ? 14.107 -9.062 7.506 1.00 94.31 92 TYR A C 1
ATOM 694 O O . TYR A 1 92 ? 13.997 -10.088 6.845 1.00 94.31 92 TYR A O 1
ATOM 702 N N . ARG A 1 93 ? 14.405 -9.110 8.809 1.00 95.06 93 ARG A N 1
ATOM 703 C CA . ARG A 1 93 ? 14.668 -10.379 9.511 1.00 95.06 93 ARG A CA 1
ATOM 704 C C . ARG A 1 93 ? 13.476 -11.327 9.520 1.00 95.06 93 ARG A C 1
ATOM 706 O O . ARG A 1 93 ? 13.664 -12.538 9.540 1.00 95.06 93 ARG A O 1
ATOM 713 N N . ARG A 1 94 ? 12.258 -10.784 9.540 1.00 94.88 94 ARG A N 1
ATOM 714 C CA . ARG A 1 94 ? 11.030 -11.579 9.605 1.00 94.88 94 ARG A CA 1
ATOM 715 C C . ARG A 1 94 ? 10.534 -12.029 8.234 1.00 94.88 94 ARG A C 1
ATOM 717 O O . ARG A 1 94 ? 9.994 -13.123 8.127 1.00 94.88 94 ARG A O 1
ATOM 724 N N . PHE A 1 95 ? 10.680 -11.187 7.217 1.00 93.75 95 PHE A N 1
ATOM 725 C CA . PHE A 1 95 ? 10.038 -11.372 5.914 1.00 93.75 95 PHE A CA 1
ATOM 726 C C . PHE A 1 95 ? 11.023 -11.478 4.745 1.00 93.75 95 PHE A C 1
ATOM 728 O O . PHE A 1 95 ? 10.597 -11.689 3.616 1.00 93.75 95 PHE A O 1
ATOM 735 N N . GLY A 1 96 ? 12.322 -11.291 4.984 1.00 92.88 96 GLY A N 1
ATOM 736 C CA . GLY A 1 96 ? 13.342 -11.198 3.937 1.00 92.88 96 GLY A CA 1
ATOM 737 C C . GLY A 1 96 ? 13.314 -9.882 3.157 1.00 92.88 96 GLY A C 1
ATOM 738 O O . GLY A 1 96 ? 14.107 -9.711 2.240 1.00 92.88 96 GLY A O 1
ATOM 739 N N . THR A 1 97 ? 12.416 -8.951 3.502 1.00 92.00 97 THR A N 1
ATOM 740 C CA . THR A 1 97 ? 12.327 -7.631 2.871 1.00 92.00 97 THR A CA 1
ATOM 741 C C . THR A 1 97 ? 11.679 -6.577 3.778 1.00 92.00 97 THR A C 1
ATOM 743 O O . THR A 1 97 ? 10.914 -6.895 4.690 1.00 92.00 97 THR A O 1
ATOM 746 N N . THR A 1 98 ? 11.958 -5.303 3.503 1.00 90.62 98 THR A N 1
ATOM 747 C CA . THR A 1 98 ? 11.277 -4.123 4.054 1.00 90.62 98 THR A CA 1
ATOM 748 C C . THR A 1 98 ? 10.001 -3.746 3.286 1.00 90.62 98 THR A C 1
ATOM 750 O O . THR A 1 98 ? 9.141 -3.036 3.815 1.00 90.62 98 THR A O 1
ATOM 753 N N . SER A 1 99 ? 9.824 -4.263 2.065 1.00 89.44 99 SER A N 1
ATOM 754 C CA . SER A 1 99 ? 8.718 -3.942 1.148 1.00 89.44 99 SER A CA 1
ATOM 755 C C . SER A 1 99 ? 7.428 -4.712 1.473 1.00 89.44 99 SER A C 1
ATOM 757 O O . SER A 1 99 ? 6.843 -5.395 0.637 1.00 89.44 99 SER A O 1
ATOM 759 N N . ILE A 1 100 ? 6.966 -4.610 2.719 1.00 91.25 100 ILE A N 1
ATOM 760 C CA . ILE A 1 100 ? 5.891 -5.458 3.261 1.00 91.25 100 ILE A CA 1
ATOM 761 C C . ILE A 1 100 ? 4.486 -4.849 3.159 1.00 91.25 100 ILE A C 1
ATOM 763 O O . ILE A 1 100 ? 3.492 -5.564 3.271 1.00 91.25 100 ILE A O 1
ATOM 767 N N . PHE A 1 101 ? 4.379 -3.534 2.949 1.00 88.50 101 PHE A N 1
ATOM 768 C CA . PHE A 1 101 ? 3.120 -2.789 3.108 1.00 88.50 101 PHE A CA 1
ATOM 769 C C . PHE A 1 101 ? 2.106 -2.977 1.972 1.00 88.50 101 PHE A C 1
ATOM 771 O O . PHE A 1 101 ? 1.000 -2.463 2.074 1.00 88.50 101 PHE A O 1
ATOM 778 N N . VAL A 1 102 ? 2.447 -3.741 0.931 1.00 90.50 102 VAL A N 1
ATOM 779 C CA . VAL A 1 102 ? 1.495 -4.208 -0.095 1.00 90.50 102 VAL A CA 1
ATOM 780 C C . VAL A 1 102 ? 1.134 -5.675 0.145 1.00 90.50 102 VAL A C 1
ATOM 782 O O . VAL A 1 102 ? -0.042 -6.029 0.199 1.00 90.50 102 VAL A O 1
ATOM 785 N N . ALA A 1 103 ? 2.144 -6.524 0.355 1.00 93.62 103 ALA A N 1
ATOM 786 C CA . ALA A 1 103 ? 1.959 -7.963 0.507 1.00 93.62 103 ALA A CA 1
ATOM 787 C C . ALA A 1 103 ? 1.200 -8.335 1.789 1.00 93.62 103 ALA A C 1
ATOM 789 O O . ALA A 1 103 ? 0.286 -9.154 1.747 1.00 93.62 103 ALA A O 1
ATOM 790 N N . ILE A 1 104 ? 1.538 -7.723 2.929 1.00 95.75 104 ILE A N 1
ATOM 791 C CA . ILE A 1 104 ? 0.903 -8.043 4.213 1.00 95.75 104 ILE A CA 1
ATOM 792 C C . ILE A 1 104 ? -0.601 -7.720 4.201 1.00 95.75 104 ILE A C 1
ATOM 794 O O . ILE A 1 104 ? -1.371 -8.621 4.531 1.00 95.75 104 ILE A O 1
ATOM 798 N N . PRO A 1 105 ? -1.056 -6.512 3.802 1.00 95.56 105 PRO A N 1
ATOM 799 C CA . PRO A 1 105 ? -2.484 -6.229 3.647 1.00 95.56 105 PRO A CA 1
ATOM 800 C C . PRO A 1 105 ? -3.210 -7.208 2.718 1.00 95.56 105 PRO A C 1
ATOM 802 O O . PRO A 1 105 ? -4.298 -7.664 3.059 1.00 95.56 105 PRO A O 1
ATOM 805 N N . ALA A 1 106 ? -2.599 -7.583 1.588 1.00 96.69 106 ALA A N 1
ATOM 806 C CA . ALA A 1 106 ? -3.184 -8.554 0.663 1.00 96.69 106 ALA A CA 1
ATOM 807 C C . ALA A 1 106 ? -3.359 -9.939 1.311 1.00 96.69 106 ALA A C 1
ATOM 809 O O . ALA A 1 106 ? -4.415 -10.556 1.180 1.00 96.69 106 ALA A O 1
ATOM 810 N N . ILE A 1 107 ? -2.357 -10.402 2.069 1.00 96.62 107 ILE A N 1
ATOM 811 C CA . ILE A 1 107 ? -2.424 -11.662 2.822 1.00 96.62 107 ILE A CA 1
ATOM 812 C C . ILE A 1 107 ? -3.515 -11.600 3.898 1.00 96.62 107 ILE A C 1
ATOM 814 O O . ILE A 1 107 ? -4.272 -12.558 4.039 1.00 96.62 107 ILE A O 1
ATOM 818 N N . VAL A 1 108 ? -3.614 -10.501 4.658 1.00 97.31 108 VAL A N 1
ATOM 819 C CA . VAL A 1 108 ? -4.671 -10.340 5.675 1.00 97.31 108 VAL A CA 1
ATOM 820 C C . VAL A 1 108 ? -6.051 -10.358 5.032 1.00 97.31 108 VAL A C 1
ATOM 822 O O . VAL A 1 108 ? -6.906 -11.107 5.493 1.00 97.31 108 VAL A O 1
ATOM 825 N N . GLY A 1 109 ? -6.258 -9.586 3.961 1.00 96.31 109 GLY A N 1
ATOM 826 C CA . GLY A 1 109 ? -7.536 -9.555 3.250 1.00 96.31 109 GLY A CA 1
ATOM 827 C C . GLY A 1 109 ? -7.938 -10.944 2.757 1.00 96.31 109 GLY A C 1
ATOM 828 O O . GLY A 1 109 ? -9.048 -11.392 3.021 1.00 96.31 109 GLY A O 1
ATOM 829 N N . ALA A 1 110 ? -7.004 -11.680 2.144 1.00 96.19 110 ALA A N 1
ATOM 830 C CA . ALA A 1 110 ? -7.246 -13.055 1.713 1.00 96.19 110 ALA A CA 1
ATOM 831 C C . ALA A 1 110 ? -7.607 -13.989 2.883 1.00 96.19 110 ALA A C 1
ATOM 833 O O . ALA A 1 110 ? -8.527 -14.795 2.755 1.00 96.19 110 ALA A O 1
ATOM 834 N N . LYS A 1 111 ? -6.922 -13.869 4.029 1.00 96.94 111 LYS A N 1
ATOM 835 C CA . LYS A 1 111 ? -7.248 -14.646 5.235 1.00 96.94 111 LYS A CA 1
ATOM 836 C C . LYS A 1 111 ? -8.648 -14.342 5.749 1.00 96.94 111 LYS A C 1
ATOM 838 O O . LYS A 1 111 ? -9.400 -15.281 5.972 1.00 96.94 111 LYS A O 1
ATOM 843 N N . MET A 1 112 ? -9.018 -13.067 5.858 1.00 96.81 112 MET A N 1
ATOM 844 C CA . MET A 1 112 ? -10.362 -12.672 6.293 1.00 96.81 112 MET A CA 1
ATOM 845 C C . MET A 1 112 ? -11.445 -13.238 5.365 1.00 96.81 112 MET A C 1
ATOM 847 O O . MET A 1 112 ? -12.451 -13.751 5.846 1.00 96.81 112 MET A O 1
ATOM 851 N N . CYS A 1 113 ? -11.219 -13.241 4.046 1.00 95.06 113 CYS A N 1
ATOM 852 C CA . CYS A 1 113 ? -12.144 -13.870 3.098 1.00 95.06 113 CYS A CA 1
ATOM 853 C C . CYS A 1 113 ? -12.297 -15.383 3.323 1.00 95.06 113 CYS A C 1
ATOM 855 O O . CYS A 1 113 ? -13.405 -15.908 3.240 1.00 95.06 113 CYS A O 1
ATOM 857 N N . ILE A 1 114 ? -11.198 -16.095 3.595 1.00 95.19 114 ILE A N 1
ATOM 858 C CA . ILE A 1 114 ? -11.207 -17.553 3.807 1.00 95.19 114 ILE A CA 1
ATOM 859 C C . ILE A 1 114 ? -11.827 -17.921 5.163 1.00 95.19 114 ILE A C 1
ATOM 861 O O . ILE A 1 114 ? -12.545 -18.914 5.258 1.00 95.19 114 ILE A O 1
ATOM 865 N N . GLU A 1 115 ? -11.568 -17.124 6.199 1.00 95.56 115 GLU A N 1
ATOM 866 C CA . GLU A 1 115 ? -12.062 -17.331 7.569 1.00 95.56 115 GLU A CA 1
ATOM 867 C C . GLU A 1 115 ? -13.553 -16.971 7.729 1.00 95.56 115 GLU A C 1
ATOM 869 O O . GLU A 1 115 ? -14.150 -17.265 8.762 1.00 95.56 115 GLU A O 1
ATOM 874 N N . GLY A 1 116 ? -14.181 -16.397 6.694 1.00 94.50 116 GLY A N 1
ATOM 875 C CA . GLY A 1 116 ? -15.587 -15.982 6.718 1.00 94.50 116 GLY A CA 1
ATOM 876 C C . GLY A 1 116 ? -15.819 -14.632 7.401 1.00 94.50 116 GLY A C 1
ATOM 877 O O . GLY A 1 116 ? -16.947 -14.315 7.760 1.00 94.50 116 GLY A O 1
ATOM 878 N N . ASP A 1 117 ? -14.762 -13.835 7.555 1.00 94.81 117 ASP A N 1
ATOM 879 C CA . ASP A 1 117 ? -14.776 -12.494 8.152 1.00 94.81 117 ASP A CA 1
ATOM 880 C C . ASP A 1 117 ? -15.011 -11.376 7.130 1.00 94.81 117 ASP A C 1
ATOM 882 O O . ASP A 1 117 ? -14.751 -10.200 7.398 1.00 94.81 117 ASP A O 1
ATOM 886 N N . ALA A 1 118 ? -15.454 -11.749 5.935 1.00 94.81 118 ALA A N 1
ATOM 887 C CA . ALA A 1 118 ? -15.789 -10.844 4.857 1.00 94.81 118 ALA A CA 1
ATOM 888 C C . ALA A 1 118 ? -17.063 -11.319 4.157 1.00 94.81 118 ALA A C 1
ATOM 890 O O . ALA A 1 118 ? -17.324 -12.523 4.054 1.00 94.81 118 ALA A O 1
ATOM 891 N N . ASP A 1 119 ? -17.831 -10.366 3.636 1.00 93.00 119 ASP A N 1
ATOM 892 C CA . ASP A 1 119 ? -19.013 -10.667 2.840 1.00 93.00 119 ASP A CA 1
ATOM 893 C C . ASP A 1 119 ? -18.650 -11.397 1.540 1.00 93.00 119 ASP A C 1
ATOM 895 O O . ASP A 1 119 ? -17.564 -11.251 0.972 1.00 93.00 119 ASP A O 1
ATOM 899 N N . ARG A 1 120 ? -19.594 -12.196 1.034 1.00 91.94 120 ARG A N 1
ATOM 900 C CA . ARG A 1 120 ? -19.443 -12.869 -0.261 1.00 91.94 120 ARG A CA 1
ATOM 901 C C . ARG A 1 120 ? -19.718 -11.891 -1.398 1.00 91.94 120 ARG A C 1
ATOM 903 O O . ARG A 1 120 ? -20.719 -11.184 -1.379 1.00 91.94 120 ARG A O 1
ATOM 910 N N . GLY A 1 121 ? -18.900 -11.951 -2.445 1.00 92.62 121 GLY A N 1
ATOM 911 C CA . GLY A 1 121 ? -19.092 -11.181 -3.672 1.00 92.62 121 GLY A CA 1
ATOM 912 C C . GLY A 1 121 ? -17.872 -10.337 -4.015 1.00 92.62 121 GLY A C 1
ATOM 913 O O . GLY A 1 121 ? -16.746 -10.685 -3.664 1.00 92.62 121 GLY A O 1
ATOM 914 N N . ILE A 1 122 ? -18.104 -9.240 -4.733 1.00 93.88 122 ILE A N 1
ATOM 915 C CA . ILE A 1 122 ? -17.072 -8.238 -5.002 1.00 93.88 122 ILE A CA 1
ATOM 916 C C . ILE A 1 122 ? -17.056 -7.291 -3.810 1.00 93.88 122 ILE A C 1
ATOM 918 O O . ILE A 1 122 ? -17.992 -6.518 -3.622 1.00 93.88 122 ILE A O 1
ATOM 922 N N . ILE A 1 123 ? -15.997 -7.372 -3.015 1.00 92.88 123 ILE A N 1
ATOM 923 C CA . ILE A 1 123 ? -15.812 -6.543 -1.828 1.00 92.88 123 ILE A CA 1
ATOM 924 C C . ILE A 1 123 ? -14.612 -5.623 -2.013 1.00 92.88 123 ILE A C 1
ATOM 926 O O . ILE A 1 123 ? -13.623 -5.981 -2.659 1.00 92.88 123 ILE A O 1
ATOM 930 N N . ALA A 1 124 ? -14.707 -4.439 -1.425 1.00 93.88 124 ALA A N 1
ATOM 931 C CA . ALA A 1 124 ? -13.613 -3.488 -1.335 1.00 93.88 124 ALA A CA 1
ATOM 932 C C . ALA A 1 124 ? -13.019 -3.507 0.091 1.00 93.88 124 ALA A C 1
ATOM 934 O O . ALA A 1 124 ? -13.657 -4.030 1.010 1.00 93.88 124 ALA A O 1
ATOM 935 N N . PRO A 1 125 ? -11.797 -2.988 0.312 1.00 93.56 125 PRO A N 1
ATOM 936 C CA . PRO A 1 125 ? -11.156 -3.021 1.628 1.00 93.56 125 PRO A CA 1
ATOM 937 C C . PRO A 1 125 ? -11.980 -2.369 2.747 1.00 93.56 125 PRO A C 1
ATOM 939 O O . PRO A 1 125 ? -11.929 -2.826 3.884 1.00 93.56 125 PRO A O 1
ATOM 942 N N . GLU A 1 126 ? -12.759 -1.333 2.435 1.00 93.12 126 GLU A N 1
ATOM 943 C CA . GLU A 1 126 ? -13.656 -0.643 3.367 1.00 93.12 126 GLU A CA 1
ATOM 944 C C . GLU A 1 126 ? -14.853 -1.490 3.827 1.00 93.12 126 GLU A C 1
ATOM 946 O O . GLU A 1 126 ? -15.514 -1.126 4.797 1.00 93.12 126 GLU A O 1
ATOM 951 N N . CYS A 1 127 ? -15.122 -2.618 3.162 1.00 94.19 127 CYS A N 1
ATOM 952 C CA . CYS A 1 127 ? -16.142 -3.584 3.572 1.00 94.19 127 CYS A CA 1
ATOM 953 C C . CYS A 1 127 ? -15.645 -4.549 4.663 1.00 94.19 127 CYS A C 1
ATOM 955 O O . CYS A 1 127 ? -16.446 -5.282 5.235 1.00 94.19 127 CYS A O 1
ATOM 957 N N . LEU A 1 128 ? -14.338 -4.594 4.938 1.00 95.94 128 LEU A N 1
ATOM 958 C CA . LEU A 1 128 ? -13.760 -5.445 5.980 1.00 95.94 128 LEU A CA 1
ATOM 959 C C . LEU A 1 128 ? -13.843 -4.762 7.348 1.00 95.94 128 LEU A C 1
ATOM 961 O O . LEU A 1 128 ? -13.736 -3.540 7.435 1.00 95.94 128 LEU A O 1
ATOM 965 N N . ASP A 1 129 ? -13.927 -5.543 8.433 1.00 96.75 129 ASP A N 1
ATOM 966 C CA . ASP A 1 129 ? -13.741 -4.998 9.786 1.00 96.75 129 ASP A CA 1
ATOM 967 C C . ASP A 1 129 ? -12.322 -4.402 9.906 1.00 96.75 129 ASP A C 1
ATOM 969 O O . ASP A 1 129 ? -11.328 -5.147 9.902 1.00 96.75 129 ASP A O 1
ATOM 973 N N . PRO A 1 130 ? -12.191 -3.068 10.044 1.00 95.44 130 PRO A N 1
ATOM 974 C CA . PRO A 1 130 ? -10.890 -2.415 9.996 1.00 95.44 130 PRO A CA 1
ATOM 975 C C . PRO A 1 130 ? -10.043 -2.726 11.234 1.00 95.44 130 PRO A C 1
ATOM 977 O O . PRO A 1 130 ? -8.818 -2.807 11.150 1.00 95.44 130 PRO A O 1
ATOM 980 N N . ILE A 1 131 ? -10.664 -2.931 12.398 1.00 96.00 131 ILE A N 1
ATOM 981 C CA . ILE A 1 131 ? -9.942 -3.208 13.642 1.00 96.00 131 ILE A CA 1
ATOM 982 C C . ILE A 1 131 ? -9.388 -4.627 13.620 1.00 96.00 131 ILE A C 1
ATOM 984 O O . ILE A 1 131 ? -8.232 -4.840 13.999 1.00 96.00 131 ILE A O 1
ATOM 988 N N . LYS A 1 132 ? -10.180 -5.598 13.161 1.00 97.31 132 LYS A N 1
ATOM 989 C CA . LYS A 1 132 ? -9.725 -6.977 12.984 1.00 97.31 132 LYS A CA 1
ATOM 990 C C . LYS A 1 132 ? -8.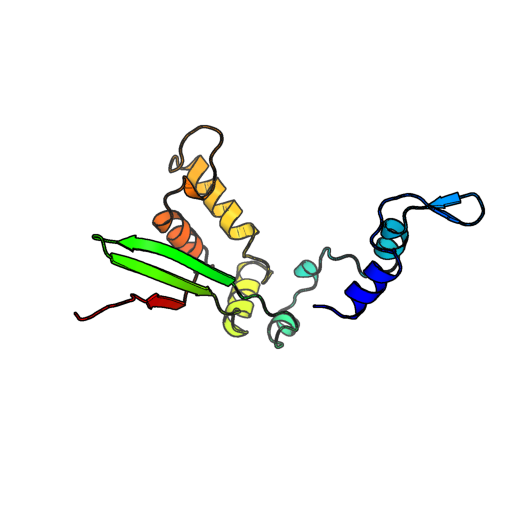595 -7.045 11.961 1.00 97.31 132 LYS A C 1
ATOM 992 O O . LYS A 1 132 ? -7.546 -7.612 12.273 1.00 97.31 132 LYS A O 1
ATOM 997 N N . PHE A 1 133 ? -8.749 -6.379 10.818 1.00 97.50 133 PHE A N 1
ATOM 998 C CA . PHE A 1 133 ? -7.718 -6.290 9.785 1.00 97.50 133 PHE A CA 1
ATOM 999 C C . PHE A 1 133 ? -6.383 -5.760 10.339 1.00 97.50 133 PHE A C 1
ATOM 1001 O O . PHE A 1 133 ? -5.337 -6.405 10.214 1.00 97.50 133 PHE A O 1
ATOM 1008 N N . LEU A 1 134 ? -6.407 -4.617 11.034 1.00 96.06 134 LEU A N 1
ATOM 1009 C CA . LEU A 1 134 ? -5.203 -4.000 11.604 1.00 96.06 134 LEU A CA 1
ATOM 1010 C C . LEU A 1 134 ? -4.576 -4.850 12.723 1.00 96.06 134 LEU A C 1
ATOM 1012 O O . LEU A 1 134 ? -3.347 -4.928 12.825 1.00 96.06 134 LEU A O 1
ATOM 1016 N N . LYS A 1 135 ? -5.389 -5.535 13.538 1.00 96.88 135 LYS A N 1
ATOM 1017 C CA . LYS A 1 135 ? -4.898 -6.489 14.549 1.00 96.88 135 LYS A CA 1
ATOM 1018 C C . LYS A 1 135 ? -4.213 -7.694 13.907 1.00 96.88 135 LYS A C 1
ATOM 1020 O O . LYS A 1 135 ? -3.148 -8.096 14.375 1.00 96.88 135 LYS A O 1
ATOM 1025 N N . MET A 1 136 ? -4.770 -8.239 12.826 1.00 97.50 136 MET A N 1
ATOM 1026 C CA . MET A 1 136 ? -4.151 -9.336 12.075 1.00 97.50 136 MET A CA 1
ATOM 1027 C C . MET A 1 136 ? -2.817 -8.903 11.458 1.00 97.50 136 MET A C 1
ATOM 1029 O O . MET A 1 136 ? -1.830 -9.630 11.581 1.00 97.50 136 MET A O 1
ATOM 1033 N N . MET A 1 137 ? -2.732 -7.696 10.883 1.00 96.31 137 MET A N 1
ATOM 1034 C CA . MET A 1 137 ? -1.454 -7.139 10.413 1.00 96.31 137 MET A CA 1
ATOM 1035 C C . MET A 1 137 ? -0.412 -7.063 11.539 1.00 96.31 137 MET A C 1
ATOM 1037 O O . MET A 1 137 ? 0.733 -7.493 11.365 1.00 96.31 137 MET A O 1
ATOM 1041 N N . ALA A 1 138 ? -0.805 -6.555 12.711 1.00 95.19 138 ALA A N 1
ATOM 1042 C CA . ALA A 1 138 ? 0.077 -6.463 13.871 1.00 95.19 138 ALA A CA 1
ATOM 1043 C C . ALA A 1 138 ? 0.549 -7.846 14.352 1.00 95.19 138 ALA A C 1
ATOM 1045 O O . ALA A 1 138 ? 1.747 -8.034 14.570 1.00 95.19 138 ALA A O 1
ATOM 1046 N N . ALA A 1 139 ? -0.354 -8.828 14.440 1.00 95.94 139 ALA A N 1
ATOM 1047 C CA . ALA A 1 139 ? -0.031 -10.206 14.820 1.00 95.94 139 ALA A CA 1
ATOM 1048 C C . ALA A 1 139 ? 0.960 -10.866 13.844 1.00 95.94 139 ALA A C 1
ATOM 1050 O O . ALA A 1 139 ? 1.859 -11.607 14.251 1.00 95.94 139 ALA A O 1
ATOM 1051 N N . MET A 1 140 ? 0.864 -10.538 12.552 1.00 94.19 140 MET A N 1
ATOM 1052 C CA . MET A 1 140 ? 1.816 -11.005 11.544 1.00 94.19 140 MET A CA 1
ATOM 1053 C C . MET A 1 140 ? 3.169 -10.290 11.591 1.00 94.19 140 MET A C 1
ATOM 1055 O O . MET A 1 140 ? 4.070 -10.710 10.875 1.00 94.19 140 MET A O 1
ATOM 1059 N N . GLY A 1 141 ? 3.363 -9.299 12.468 1.00 92.38 141 GLY A N 1
ATOM 1060 C CA . GLY A 1 141 ? 4.637 -8.600 12.670 1.00 92.38 141 GLY A CA 1
ATOM 1061 C C . GLY A 1 141 ? 4.755 -7.264 11.946 1.00 92.38 141 GLY A C 1
ATOM 1062 O O . GLY A 1 141 ? 5.854 -6.726 11.857 1.00 92.38 141 GLY A O 1
ATOM 1063 N N . ALA A 1 142 ? 3.646 -6.729 11.440 1.00 92.31 142 ALA A N 1
ATOM 1064 C CA . ALA A 1 142 ? 3.599 -5.497 10.663 1.00 92.31 142 ALA A CA 1
ATOM 1065 C C . ALA A 1 142 ? 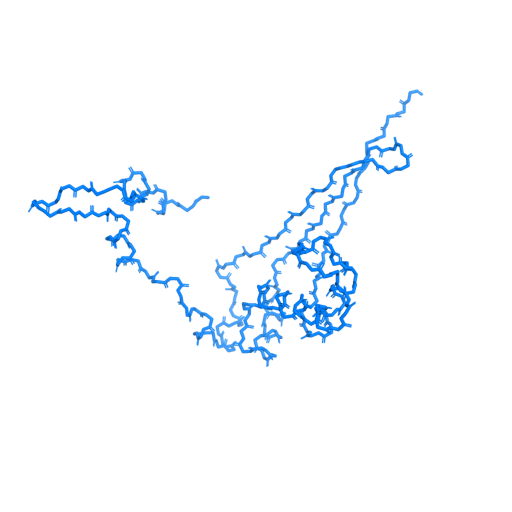2.580 -4.502 11.252 1.00 92.31 142 ALA A C 1
ATOM 1067 O O . ALA A 1 142 ? 1.586 -4.170 10.603 1.00 92.31 142 ALA A O 1
ATOM 1068 N N . PRO A 1 143 ? 2.780 -4.027 12.496 1.00 91.62 143 PRO A N 1
ATOM 1069 C CA . PRO A 1 143 ? 1.840 -3.113 13.128 1.00 91.62 143 PRO A CA 1
ATOM 1070 C C . PRO A 1 143 ? 1.768 -1.782 12.369 1.00 91.62 143 PRO A C 1
ATOM 1072 O O . PRO A 1 143 ? 2.787 -1.131 12.114 1.00 91.62 143 PRO A O 1
ATOM 1075 N N . ALA A 1 144 ? 0.550 -1.349 12.050 1.00 87.88 144 ALA A N 1
ATOM 1076 C CA . ALA A 1 144 ? 0.299 -0.015 11.530 1.00 87.88 144 ALA A CA 1
ATOM 1077 C C . ALA A 1 144 ? 0.260 0.978 12.701 1.00 87.88 144 ALA A C 1
ATOM 1079 O O . ALA A 1 144 ? -0.664 0.966 13.511 1.00 87.88 144 ALA A O 1
ATOM 1080 N N . LYS A 1 145 ? 1.300 1.808 12.818 1.00 89.00 145 LYS A N 1
ATOM 1081 C CA . LYS A 1 145 ? 1.374 2.877 13.818 1.00 89.00 145 LYS A CA 1
ATOM 1082 C C . LYS A 1 145 ? 1.022 4.203 13.160 1.00 89.00 145 LYS A C 1
ATOM 1084 O O . LYS A 1 145 ? 1.699 4.611 12.217 1.00 89.00 145 LYS A O 1
ATOM 1089 N N . PHE A 1 146 ? -0.007 4.858 13.678 1.00 91.75 146 PHE A N 1
ATOM 1090 C CA . PHE A 1 146 ? -0.442 6.178 13.238 1.00 91.75 146 PHE A CA 1
ATOM 1091 C C . PHE A 1 146 ? -0.259 7.184 14.371 1.00 91.75 146 PHE A C 1
ATOM 1093 O O . PHE A 1 146 ? -0.458 6.862 15.541 1.00 91.75 146 PHE A O 1
ATOM 1100 N N . HIS A 1 147 ? 0.116 8.401 14.009 1.00 94.06 147 HIS A N 1
ATOM 1101 C CA . HIS A 1 147 ? -0.049 9.580 14.837 1.00 94.06 147 HIS A CA 1
ATOM 1102 C C . HIS A 1 147 ? -1.392 10.214 14.477 1.00 94.06 147 HIS A C 1
ATOM 1104 O O . HIS A 1 147 ? -1.601 10.579 13.321 1.00 94.06 147 HIS A O 1
ATOM 1110 N N . GLU A 1 148 ? -2.299 10.303 15.442 1.00 95.44 148 GLU A N 1
ATOM 1111 C CA . GLU A 1 148 ? -3.643 10.842 15.255 1.00 95.44 148 GLU A CA 1
ATOM 1112 C C . GLU A 1 148 ? -3.747 12.246 15.851 1.00 95.44 148 GLU A C 1
ATOM 1114 O O . GLU A 1 148 ? -3.374 12.474 17.001 1.00 95.44 148 GLU A O 1
ATOM 1119 N N . VAL A 1 149 ? -4.299 13.173 15.070 1.00 96.88 149 VAL A N 1
ATOM 1120 C CA . VAL A 1 149 ? -4.675 14.516 15.515 1.00 96.88 149 VAL A CA 1
ATOM 1121 C C . VAL A 1 149 ? -6.148 14.739 15.196 1.00 96.88 149 VAL A C 1
ATOM 1123 O O . VAL A 1 149 ? -6.559 14.639 14.041 1.00 96.88 149 VAL A O 1
ATOM 1126 N N . CYS A 1 150 ? -6.936 15.071 16.217 1.00 95.12 150 CYS A N 1
ATOM 1127 C CA . CYS A 1 150 ? -8.328 15.490 16.082 1.00 95.12 150 CYS A CA 1
ATOM 1128 C C . CYS A 1 150 ? -8.416 16.996 16.341 1.00 95.12 150 CYS A C 1
ATOM 1130 O O . CYS A 1 150 ? -8.065 17.454 17.427 1.00 95.12 150 CYS A O 1
ATOM 1132 N N . SER A 1 151 ? -8.915 17.759 15.372 1.00 93.31 151 SER A N 1
ATOM 1133 C CA . SER A 1 151 ? -9.160 19.197 15.510 1.00 93.31 151 SER A CA 1
ATOM 1134 C C . SER A 1 151 ? -10.637 19.517 15.299 1.00 93.31 151 SER A C 1
ATOM 1136 O O . SER A 1 151 ? -11.283 18.919 14.435 1.00 93.31 151 SER A O 1
ATOM 1138 N N . ARG A 1 152 ? -11.151 20.481 16.063 1.00 89.94 152 ARG A N 1
ATOM 1139 C CA . ARG A 1 152 ? -12.508 21.029 15.939 1.00 89.94 152 ARG A CA 1
ATOM 1140 C C . ARG A 1 152 ? -12.429 22.543 15.864 1.00 89.94 152 ARG A C 1
ATOM 1142 O O . ARG A 1 152 ? -11.562 23.136 16.506 1.00 89.94 152 ARG A O 1
ATOM 1149 N N . GLU A 1 153 ? -13.325 23.140 15.098 1.00 82.56 153 GLU A N 1
ATOM 1150 C CA . GLU A 1 153 ? -13.508 24.586 15.084 1.00 82.56 153 GLU A CA 1
ATOM 1151 C C . GLU A 1 153 ? -14.625 24.936 16.067 1.00 82.56 153 GLU A C 1
ATOM 1153 O O . GLU A 1 153 ? -15.686 24.317 16.056 1.00 82.56 153 GLU A O 1
ATOM 1158 N N . VAL A 1 154 ? -14.360 25.879 16.971 1.00 82.69 154 VAL A N 1
ATOM 1159 C CA . VAL A 1 154 ? -15.306 26.292 18.012 1.00 82.69 154 VAL A CA 1
ATOM 1160 C C . VAL A 1 154 ? -15.513 27.791 17.879 1.00 82.69 154 VAL A C 1
ATOM 1162 O O . VAL A 1 154 ? -14.552 28.557 17.937 1.00 82.69 154 VAL A O 1
ATOM 1165 N N . SER A 1 155 ? -16.762 28.215 17.708 1.00 79.88 155 SER A N 1
ATOM 1166 C CA . SER A 1 155 ? -17.150 29.625 17.757 1.00 79.88 155 SER A CA 1
ATOM 1167 C C . SER A 1 155 ? -17.884 29.901 19.066 1.00 79.88 155 SER A C 1
ATOM 1169 O O . SER A 1 155 ? -18.820 29.185 19.412 1.00 79.88 155 SER A O 1
ATOM 1171 N N . ILE A 1 156 ? -17.454 30.931 19.794 1.00 79.31 156 ILE A N 1
ATOM 1172 C CA . ILE A 1 156 ? -18.143 31.434 20.987 1.00 79.31 156 ILE A CA 1
ATOM 1173 C C . ILE A 1 156 ? -18.863 32.716 20.564 1.00 79.31 156 ILE A C 1
ATOM 1175 O O . ILE A 1 156 ? -18.204 33.667 20.141 1.00 79.31 156 ILE A O 1
ATOM 1179 N N . SER A 1 157 ? -20.194 32.707 20.637 1.00 68.19 157 SER A N 1
ATOM 1180 C CA . SER A 1 157 ? -21.072 33.857 20.380 1.00 68.19 157 SER A CA 1
ATOM 1181 C C . SER A 1 157 ? -21.634 34.422 21.673 1.00 68.19 157 SER A C 1
ATOM 1183 O O . SER A 1 157 ? -22.076 33.582 22.491 1.00 68.19 157 SER A O 1
#

Organism: NCBI:txid412755

Sequence (157 aa):
IDLIAGAFVKMGFASSKPIDVKGVKVAPIDVLMKLVRQPVDTFFTETEATVKLPSDRVHSMVIEVKGAKSGEDVKYTLSRLPATTEANLGFYRRFGTTSIFVAIPAIVGAKMCIEGDADRGIIAPECLDPIKFLKMMAAMGAPAKFHEVCSREVSIS

Radius of gyration: 22.21 Å; chains: 1; bounding box: 47×51×62 Å

Foldseek 3Di:
DDPVVVVCVVVQLCAQAWDDDPNDTDGSVVVVCVPDDPPPDPFVVDDLVNLLDDDPDWDKDWDWDWDDDPNFTKIKIKIFGGDDSVLQSQCCVLPVGSPCVVVLLVVLVVVCVVVVQADPDDDDPVRGDVVSSQVSSVVSPHHGDIDMDMDGDDDDD

Secondary structure (DSSP, 8-state):
--HHHHHHHHTTTT--S-EEETTEEE-HHHHHHHHSPPSSSGGGG--HHHHTSPPS----EEEEEEEEETTEEEEEEEEEPPPPHHHHHHHHHHHS-S--TTHHHHHHHHHHHHHT-S-SSS--GGGS-HHHHHHHHHHTT-----EEEEEE-----